Protein AF-A0A6J5H0T2-F1 (afdb_monomer)

Sequence (76 aa):
MTQCYAGRSHDDAVAARAGQRQAAQEQAGGDMAIAGTEADAQHSCGELTALGKAVWRQGSGIDGGGMVLVPVRRQR

Foldseek 3Di:
DPPPDVCPVVVVVCVVCVPPQDPVNAAPVHPQFDPPQQADPVRNGGHGDPVNVVCVVCDCHCVVDPDPPPPPPPDD

Secondary structure (DSSP, 8-state):
-----TTHHHHHHHHHHTTSPPGGGSPTTGGGBPTT----SS-SSPPBPHHHHHHHHH-S-TTTTS----------

Organism: NCBI:txid1723730

pLDDT: mean 74.06, std 11.43, range [46.88, 88.12]

Radius of gyration: 24.28 Å; Cα contacts (8 Å, |Δi|>4): 37; chains: 1; bounding box: 59×30×74 Å

Mean predicted aligned error: 14.17 Å

Structure (mmCIF, N/CA/C/O backbone):
data_AF-A0A6J5H0T2-F1
#
_entry.id   AF-A0A6J5H0T2-F1
#
loop_
_atom_site.group_PDB
_atom_site.id
_atom_site.type_symbol
_atom_site.label_atom_id
_atom_site.label_alt_id
_atom_site.label_comp_id
_atom_site.label_asym_id
_atom_site.label_entity_id
_atom_site.label_seq_id
_atom_site.pdbx_PDB_ins_code
_atom_site.Cartn_x
_atom_site.Cartn_y
_atom_site.Cartn_z
_atom_site.occupancy
_atom_site.B_iso_or_equiv
_atom_site.auth_seq_id
_atom_site.auth_comp_id
_atom_site.auth_asym_id
_atom_site.auth_atom_id
_atom_site.pdbx_PDB_model_num
ATOM 1 N N . MET A 1 1 ? -4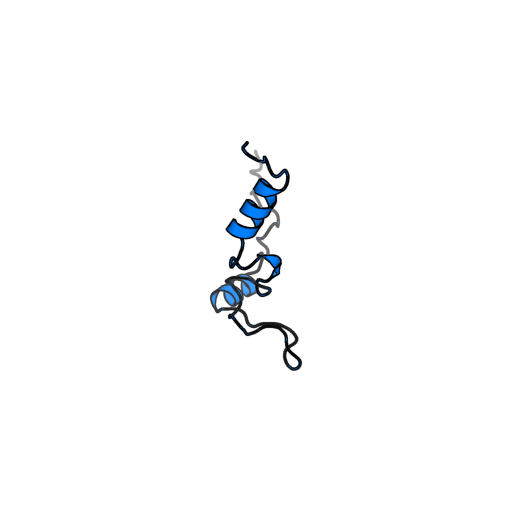2.645 1.137 23.748 1.00 46.88 1 MET A N 1
ATOM 2 C CA . MET A 1 1 ? -42.219 2.489 23.327 1.00 46.88 1 MET A CA 1
ATOM 3 C C . MET A 1 1 ? -40.858 2.363 22.672 1.00 46.88 1 MET A C 1
ATOM 5 O O . MET A 1 1 ? -39.893 2.049 23.357 1.00 46.88 1 MET A O 1
ATOM 9 N N . THR A 1 2 ? -40.793 2.496 21.350 1.00 59.78 2 THR A N 1
ATOM 10 C CA . THR A 1 2 ? -39.537 2.380 20.602 1.00 59.78 2 THR A CA 1
ATOM 11 C C . THR A 1 2 ? -38.737 3.656 20.824 1.00 59.78 2 THR A 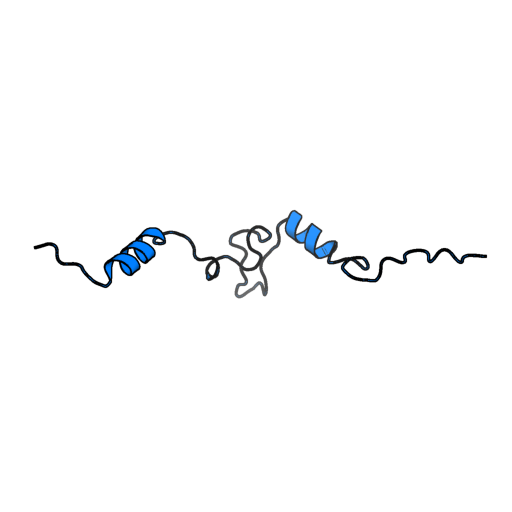C 1
ATOM 13 O O . THR A 1 2 ? -39.078 4.702 20.283 1.00 59.78 2 THR A O 1
ATOM 16 N N . GLN A 1 3 ? -37.718 3.591 21.681 1.00 60.84 3 GLN A N 1
ATOM 17 C CA . GLN A 1 3 ? -36.787 4.696 21.889 1.00 60.84 3 GLN A CA 1
ATOM 18 C C . GLN A 1 3 ? -35.980 4.901 20.601 1.00 60.84 3 GLN A C 1
ATOM 20 O O . GLN A 1 3 ? -35.082 4.117 20.276 1.00 60.84 3 GLN A O 1
ATOM 25 N N . CYS A 1 4 ? -36.345 5.927 19.836 1.00 68.25 4 CYS A N 1
ATOM 26 C CA . CYS A 1 4 ? -35.596 6.382 18.674 1.00 68.25 4 CYS A CA 1
ATOM 27 C C . CYS A 1 4 ? -34.342 7.106 19.171 1.00 68.25 4 CYS A C 1
ATOM 29 O O . CYS A 1 4 ? -34.354 8.305 19.432 1.00 68.25 4 CYS A O 1
ATOM 31 N N . TYR A 1 5 ? -33.269 6.341 19.362 1.00 77.56 5 TYR A N 1
ATOM 32 C CA . TYR A 1 5 ? -31.955 6.874 19.698 1.00 77.56 5 TYR A CA 1
ATOM 33 C C . TYR A 1 5 ? -31.416 7.677 18.506 1.00 77.56 5 TYR A C 1
ATOM 35 O O . TYR A 1 5 ? -31.158 7.113 17.443 1.00 77.56 5 TYR A O 1
ATOM 43 N N . ALA A 1 6 ? -31.265 8.993 18.679 1.00 77.19 6 ALA A N 1
ATOM 44 C CA . ALA A 1 6 ? -30.880 9.919 17.610 1.00 77.19 6 ALA A CA 1
ATOM 45 C C . ALA A 1 6 ? -29.483 9.640 17.016 1.00 77.19 6 ALA A C 1
ATOM 47 O O . ALA A 1 6 ? -29.221 10.028 15.883 1.00 77.19 6 ALA A O 1
ATOM 48 N N . GLY A 1 7 ? -28.608 8.944 17.750 1.00 79.75 7 GLY A N 1
ATOM 49 C CA . GLY A 1 7 ? -27.272 8.556 17.285 1.00 79.75 7 GLY A CA 1
ATOM 50 C C . GLY A 1 7 ? -27.213 7.217 16.546 1.00 79.75 7 GLY A C 1
ATOM 51 O O . GLY A 1 7 ? -26.150 6.859 16.052 1.00 79.75 7 GLY A O 1
ATOM 52 N N . ARG A 1 8 ? -28.329 6.475 16.436 1.00 80.19 8 ARG A N 1
ATOM 53 C CA . ARG A 1 8 ? -28.313 5.085 15.944 1.00 80.19 8 ARG A CA 1
ATOM 54 C C . ARG A 1 8 ? -27.725 4.970 14.541 1.00 80.19 8 ARG A C 1
ATOM 56 O O . ARG A 1 8 ? -26.925 4.087 14.295 1.00 80.19 8 ARG A O 1
ATOM 63 N N . SER A 1 9 ? -28.065 5.895 13.647 1.00 81.00 9 SER A N 1
ATOM 64 C CA . SER A 1 9 ? -27.543 5.896 12.276 1.00 81.00 9 SER A CA 1
ATOM 65 C C . SER A 1 9 ? -26.035 6.148 12.200 1.00 81.00 9 SER A C 1
ATOM 67 O O . SER A 1 9 ? -25.386 5.658 11.279 1.00 81.00 9 SER A O 1
ATOM 69 N N . HIS A 1 10 ? -25.472 6.904 13.147 1.00 81.88 10 HIS A N 1
ATOM 70 C CA . HIS A 1 10 ? -24.034 7.130 13.222 1.00 81.88 10 HIS A CA 1
ATOM 71 C C . HIS A 1 10 ? -23.324 5.907 13.799 1.00 81.88 10 HIS A C 1
ATOM 73 O O . HIS A 1 10 ? -22.360 5.439 13.203 1.00 81.88 10 HIS A O 1
ATOM 79 N N . ASP A 1 11 ? -23.842 5.349 14.892 1.00 83.50 11 ASP A N 1
ATOM 80 C CA . ASP A 1 11 ? -23.301 4.133 15.501 1.00 83.50 11 ASP A CA 1
ATOM 81 C C . ASP A 1 11 ? -23.360 2.946 14.533 1.00 83.50 11 ASP A C 1
ATOM 83 O O . ASP A 1 11 ? -22.374 2.228 14.393 1.00 83.50 11 ASP A O 1
ATOM 87 N N . ASP A 1 12 ? -24.457 2.788 13.788 1.00 83.56 12 ASP A N 1
ATOM 88 C CA . ASP A 1 12 ? -24.594 1.768 12.744 1.00 83.56 12 ASP A CA 1
ATOM 89 C C . ASP A 1 12 ? -23.579 1.991 11.607 1.00 83.56 12 ASP A C 1
ATOM 91 O O . ASP A 1 12 ? -22.996 1.035 11.097 1.00 83.56 12 ASP A O 1
ATOM 95 N N . ALA A 1 13 ? -23.309 3.245 11.221 1.00 82.44 13 ALA A N 1
ATOM 96 C CA . ALA A 1 13 ? -22.306 3.570 10.204 1.00 82.44 13 ALA A CA 1
ATOM 97 C C . ALA A 1 13 ? -20.866 3.333 10.692 1.00 82.44 13 ALA A C 1
ATOM 99 O O . ALA A 1 13 ? -20.012 2.903 9.912 1.00 82.44 13 ALA A O 1
ATOM 100 N N . VAL A 1 14 ? -20.589 3.600 11.969 1.00 83.12 14 VAL A N 1
ATOM 101 C CA . VAL A 1 14 ? -19.307 3.293 12.615 1.00 83.12 14 VAL A CA 1
ATOM 102 C C . VAL A 1 14 ? -19.131 1.781 12.735 1.00 83.12 14 VAL A C 1
ATOM 104 O O . VAL A 1 14 ? -18.078 1.271 12.364 1.00 83.12 14 VAL A O 1
ATOM 107 N N . ALA A 1 15 ? -20.166 1.052 13.160 1.00 83.44 15 ALA A N 1
ATOM 108 C CA . ALA A 1 15 ? -20.170 -0.405 13.250 1.00 83.44 15 ALA A CA 1
ATOM 109 C C . ALA A 1 15 ? -20.001 -1.072 11.877 1.00 83.44 15 ALA A C 1
ATOM 111 O O . ALA A 1 15 ? -19.223 -2.011 11.750 1.00 83.44 15 ALA A O 1
ATOM 112 N N . ALA A 1 16 ? -20.645 -0.550 10.827 1.00 82.69 16 ALA A N 1
ATOM 113 C CA . ALA A 1 16 ? -20.482 -1.046 9.458 1.00 82.69 16 ALA A CA 1
ATOM 114 C C . ALA A 1 16 ? -19.048 -0.882 8.922 1.00 82.69 16 ALA A C 1
ATOM 116 O O . ALA A 1 16 ? -18.618 -1.647 8.063 1.00 82.69 16 ALA A O 1
ATOM 117 N N . ARG A 1 17 ? -18.303 0.110 9.427 1.00 78.25 17 ARG A N 1
ATOM 118 C CA . ARG A 1 17 ? -16.892 0.355 9.081 1.00 78.25 17 ARG A CA 1
ATOM 119 C C . ARG A 1 17 ? -15.920 -0.283 10.071 1.00 78.25 17 ARG A C 1
ATOM 121 O O . ARG A 1 17 ? -14.714 -0.270 9.826 1.00 78.25 17 ARG A O 1
ATOM 128 N N . ALA A 1 18 ? -16.410 -0.816 11.189 1.00 77.38 18 ALA A N 1
ATOM 129 C CA . ALA A 1 18 ? -15.570 -1.409 12.214 1.00 77.38 18 ALA A CA 1
ATOM 130 C C . ALA A 1 18 ? -14.830 -2.621 11.630 1.00 77.38 18 ALA A C 1
ATOM 132 O O . ALA A 1 18 ? -15.437 -3.554 11.110 1.00 77.38 18 ALA A O 1
ATOM 133 N N . GLY A 1 19 ? -13.499 -2.581 11.680 1.00 71.88 19 GLY A N 1
ATOM 134 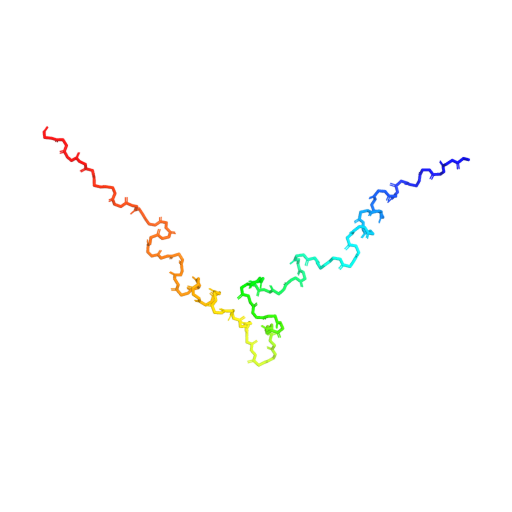C CA . GLY A 1 19 ? -12.636 -3.610 11.096 1.00 71.88 19 GLY A CA 1
ATOM 135 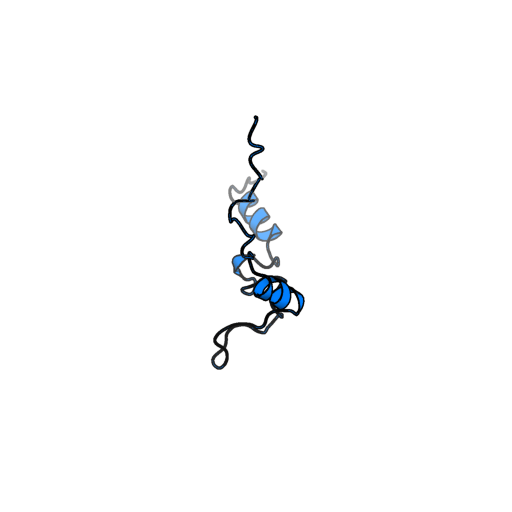C C . GLY A 1 19 ? -12.265 -3.387 9.626 1.00 71.88 19 GLY A C 1
ATOM 136 O O . GLY A 1 19 ? -11.395 -4.095 9.123 1.00 71.88 19 GLY A O 1
ATOM 137 N N . GLN A 1 20 ? -12.842 -2.393 8.941 1.00 79.25 20 GLN A N 1
ATOM 138 C CA . GLN A 1 20 ? -12.336 -1.967 7.637 1.00 79.25 20 GLN A CA 1
ATOM 139 C C . GLN A 1 20 ? -11.142 -1.031 7.825 1.00 79.25 20 GLN A C 1
ATOM 141 O O . GLN A 1 20 ? -11.210 -0.051 8.573 1.00 79.25 20 GLN A O 1
ATOM 146 N N . ARG A 1 21 ? -10.036 -1.328 7.135 1.00 69.81 21 ARG A N 1
ATOM 147 C CA . ARG A 1 21 ? -8.863 -0.451 7.122 1.00 69.81 21 ARG A CA 1
ATOM 148 C C . ARG A 1 21 ? -9.266 0.860 6.456 1.00 69.81 21 ARG A C 1
ATOM 150 O O . ARG A 1 21 ? -9.785 0.864 5.344 1.00 69.81 21 ARG A O 1
ATOM 157 N N . GLN A 1 22 ? -9.098 1.967 7.168 1.00 80.12 22 GLN A N 1
ATOM 158 C CA . GLN A 1 22 ? -9.365 3.279 6.593 1.00 80.12 22 GLN A CA 1
ATOM 159 C C . GLN A 1 22 ? -8.314 3.559 5.520 1.00 80.12 22 GLN A C 1
ATOM 161 O O . GLN A 1 22 ? -7.146 3.266 5.747 1.00 80.12 22 GLN A O 1
ATOM 166 N N . ALA A 1 23 ? -8.697 4.199 4.414 1.00 74.94 23 ALA A N 1
ATOM 167 C CA . ALA A 1 23 ? -7.749 4.591 3.364 1.00 74.94 23 ALA A CA 1
ATOM 168 C C . ALA A 1 23 ? -6.582 5.444 3.907 1.00 74.94 23 ALA A C 1
ATOM 170 O O . ALA A 1 23 ? -5.461 5.363 3.428 1.00 74.94 23 ALA A O 1
ATOM 171 N N . ALA A 1 24 ? -6.820 6.224 4.968 1.00 75.75 24 ALA A N 1
ATOM 172 C CA . ALA A 1 24 ? -5.778 6.998 5.649 1.00 75.75 24 ALA A CA 1
ATOM 173 C C . ALA A 1 24 ? -4.781 6.147 6.465 1.00 75.75 24 ALA A C 1
ATOM 175 O O . ALA A 1 24 ? -3.734 6.650 6.852 1.00 75.75 24 ALA A O 1
ATOM 176 N N . GLN A 1 25 ? -5.119 4.890 6.763 1.00 79.00 25 GLN A N 1
ATOM 177 C CA . GLN A 1 25 ? -4.261 3.912 7.443 1.00 79.00 25 GLN A CA 1
ATOM 178 C C . GLN A 1 25 ? -3.585 2.955 6.448 1.00 79.00 25 GLN A C 1
ATOM 180 O O . GLN A 1 25 ? -2.958 1.981 6.862 1.00 79.00 25 GLN A O 1
ATOM 185 N N . GLU A 1 26 ? -3.768 3.163 5.145 1.00 77.81 26 GLU A N 1
ATOM 186 C CA . GLU A 1 26 ? -3.066 2.396 4.124 1.00 77.81 26 GLU A CA 1
ATOM 187 C C . GLU A 1 26 ? -1.639 2.916 3.957 1.00 77.81 26 GLU A C 1
ATOM 189 O O . GLU A 1 26 ? -1.368 4.113 4.082 1.00 77.81 26 GLU A O 1
ATOM 194 N N . GLN A 1 27 ? -0.728 1.993 3.652 1.00 79.25 27 GLN A N 1
ATOM 195 C CA . GLN A 1 27 ? 0.662 2.314 3.371 1.00 79.25 27 GLN A CA 1
ATOM 196 C C . GLN A 1 27 ? 0.761 3.303 2.203 1.00 79.25 27 GLN A C 1
ATOM 198 O O . GLN A 1 27 ? 0.067 3.184 1.187 1.00 79.25 27 GLN A O 1
ATOM 203 N N . ALA A 1 28 ? 1.682 4.262 2.318 1.00 72.81 28 ALA A N 1
ATOM 204 C CA . ALA A 1 28 ? 1.981 5.190 1.236 1.00 72.81 28 ALA A CA 1
ATOM 205 C C . ALA A 1 28 ? 2.396 4.426 -0.037 1.00 72.81 28 ALA A C 1
ATOM 207 O O . ALA A 1 28 ? 3.307 3.600 -0.014 1.00 72.81 28 ALA A O 1
ATOM 208 N N . GLY A 1 29 ? 1.723 4.713 -1.154 1.00 75.69 29 GLY A N 1
ATOM 209 C CA . GLY A 1 29 ? 1.889 3.993 -2.422 1.00 75.69 29 GLY A CA 1
ATOM 210 C C . GLY A 1 29 ? 0.847 2.896 -2.676 1.00 75.69 29 GLY A C 1
ATOM 211 O O . GLY A 1 29 ? 0.792 2.388 -3.796 1.00 75.69 29 GLY A O 1
ATOM 212 N N . GLY A 1 30 ? -0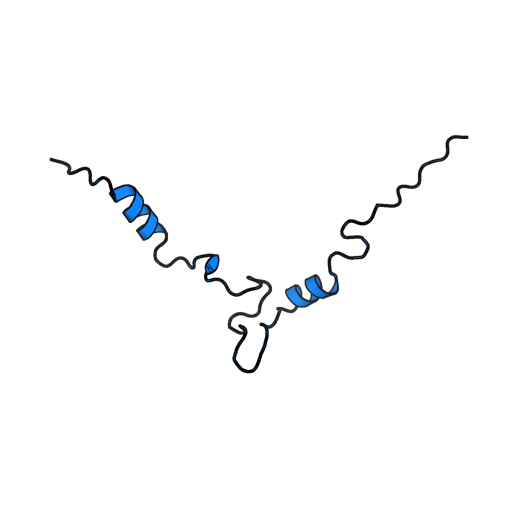.011 2.580 -1.697 1.00 82.50 30 GLY A N 1
ATOM 213 C CA . GLY A 1 30 ? -1.129 1.643 -1.847 1.00 82.50 30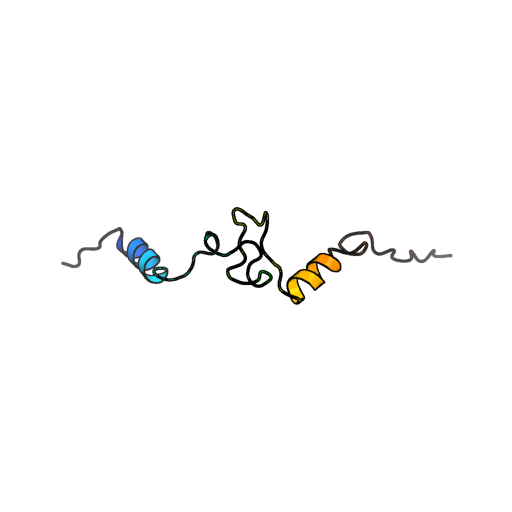 GLY A CA 1
ATOM 214 C C . GLY A 1 30 ? -0.685 0.287 -2.400 1.00 82.50 30 GLY A C 1
ATOM 215 O O . GLY A 1 30 ? 0.383 -0.212 -2.054 1.00 82.50 30 GLY A O 1
ATOM 216 N N . ASP A 1 31 ? -1.459 -0.268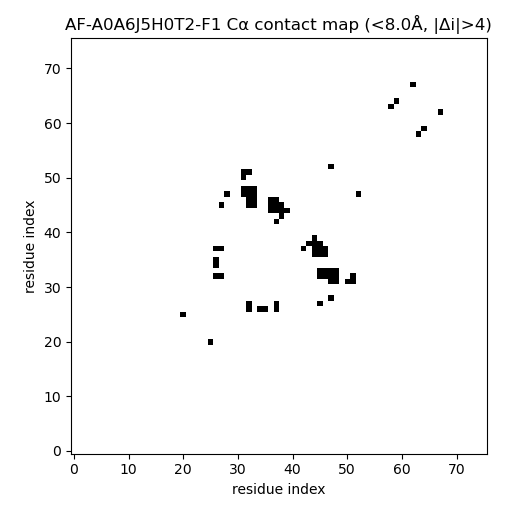 -3.333 1.00 81.12 31 ASP A N 1
ATOM 217 C CA . ASP A 1 31 ? -1.169 -1.558 -3.984 1.00 81.12 31 ASP A CA 1
ATOM 218 C C . ASP A 1 31 ? 0.147 -1.581 -4.785 1.00 81.12 31 ASP A C 1
ATOM 220 O O . ASP A 1 31 ? 0.655 -2.644 -5.150 1.00 81.12 31 ASP A O 1
ATOM 224 N N . MET A 1 32 ? 0.716 -0.412 -5.093 1.00 84.62 32 MET A N 1
ATOM 225 C CA . MET A 1 32 ? 1.998 -0.315 -5.790 1.00 84.62 32 MET A CA 1
ATOM 226 C C . MET A 1 32 ? 3.194 -0.410 -4.841 1.00 84.62 32 MET A C 1
ATOM 228 O O . MET A 1 32 ? 4.317 -0.577 -5.328 1.00 84.62 32 MET A O 1
ATOM 232 N N . ALA A 1 33 ? 2.979 -0.337 -3.526 1.00 85.25 33 ALA A N 1
ATOM 233 C CA . ALA A 1 33 ? 4.005 -0.523 -2.510 1.00 85.25 33 ALA A CA 1
ATOM 234 C C . ALA A 1 33 ? 4.080 -1.987 -2.049 1.00 85.25 33 ALA A C 1
ATOM 236 O O . ALA A 1 33 ? 3.090 -2.718 -2.056 1.00 85.25 33 ALA A O 1
ATOM 237 N N . ILE A 1 34 ? 5.272 -2.437 -1.659 1.00 83.88 34 ILE A N 1
ATOM 238 C CA . ILE A 1 34 ? 5.432 -3.740 -1.012 1.00 83.88 34 ILE A CA 1
ATOM 239 C C . ILE A 1 34 ? 4.905 -3.606 0.420 1.00 83.88 34 ILE A C 1
ATOM 241 O O . ILE A 1 34 ? 5.342 -2.741 1.177 1.00 83.88 34 ILE A O 1
ATOM 245 N N . ALA A 1 35 ? 3.942 -4.448 0.792 1.00 81.88 35 ALA A N 1
ATOM 246 C CA . ALA A 1 35 ? 3.324 -4.384 2.111 1.00 81.88 35 ALA A CA 1
ATOM 247 C C . ALA A 1 35 ? 4.365 -4.591 3.224 1.00 81.88 35 ALA A C 1
ATOM 249 O O . ALA A 1 35 ? 5.123 -5.561 3.201 1.00 81.88 35 ALA A O 1
ATOM 250 N N . GLY A 1 36 ? 4.375 -3.691 4.208 1.00 83.19 36 GLY A N 1
ATOM 251 C CA . GLY A 1 36 ? 5.262 -3.770 5.371 1.00 83.19 36 GLY A CA 1
ATOM 252 C C . GLY A 1 36 ? 6.667 -3.215 5.138 1.00 83.19 36 GLY A C 1
ATOM 253 O O . GLY A 1 36 ? 7.469 -3.208 6.066 1.00 83.19 36 GLY A O 1
ATOM 254 N N . THR A 1 37 ? 6.967 -2.709 3.941 1.00 83.69 37 THR A N 1
ATOM 255 C CA . THR A 1 37 ? 8.180 -1.923 3.695 1.00 83.69 37 THR A CA 1
ATOM 256 C C . THR A 1 37 ? 7.841 -0.445 3.849 1.00 83.69 37 THR A C 1
ATOM 258 O O . THR A 1 37 ? 7.884 0.287 2.874 1.00 83.69 37 THR A O 1
ATOM 261 N N . GLU A 1 38 ? 7.374 0.001 5.009 1.00 80.75 38 GLU A N 1
ATOM 262 C CA . GLU A 1 38 ? 7.172 1.436 5.254 1.00 80.75 38 GLU A CA 1
ATOM 263 C C . GLU A 1 38 ? 8.498 2.129 5.577 1.00 80.75 38 GLU A C 1
ATOM 265 O O . GLU A 1 38 ? 9.521 1.476 5.778 1.00 80.75 38 GLU A O 1
ATOM 270 N N . ALA A 1 39 ? 8.491 3.463 5.597 1.00 79.81 39 ALA A N 1
ATOM 271 C CA . ALA A 1 39 ? 9.655 4.202 6.063 1.00 79.81 39 ALA A CA 1
ATOM 272 C C . ALA A 1 39 ? 9.935 3.852 7.534 1.00 79.81 39 ALA A C 1
ATOM 274 O O . ALA A 1 39 ? 9.031 3.869 8.370 1.00 79.81 39 ALA A O 1
ATOM 275 N N . ASP A 1 40 ? 11.192 3.560 7.846 1.00 83.19 40 ASP A N 1
ATOM 276 C CA . ASP A 1 40 ? 11.657 3.206 9.182 1.00 83.19 40 ASP A CA 1
ATOM 277 C C . ASP A 1 40 ? 12.917 4.017 9.542 1.00 83.19 40 ASP A C 1
ATOM 279 O O . ASP A 1 40 ? 13.306 4.958 8.848 1.00 83.19 40 ASP A O 1
ATOM 283 N N . ALA A 1 41 ? 13.564 3.691 10.663 1.00 85.12 41 ALA A N 1
ATOM 284 C CA . ALA A 1 41 ? 14.754 4.413 11.118 1.00 85.12 41 ALA A CA 1
ATOM 285 C C . ALA A 1 41 ? 15.968 4.286 10.171 1.00 85.12 41 ALA A C 1
ATOM 287 O O . ALA A 1 41 ? 16.902 5.082 10.264 1.00 85.12 41 ALA A O 1
ATOM 288 N N . GLN A 1 42 ? 15.979 3.283 9.293 1.00 88.12 42 GLN A N 1
ATOM 289 C CA . GLN A 1 42 ? 17.050 2.978 8.343 1.00 88.12 42 GLN A CA 1
ATOM 290 C C . GLN A 1 42 ? 16.661 3.321 6.895 1.00 88.12 42 GLN A C 1
ATOM 292 O O . GLN A 1 42 ? 17.536 3.610 6.078 1.00 88.12 42 GLN A O 1
ATOM 297 N N . HIS A 1 43 ? 15.366 3.340 6.583 1.00 78.69 43 HIS A N 1
ATOM 298 C CA . HIS A 1 43 ? 14.815 3.542 5.252 1.00 78.69 43 HIS A CA 1
ATOM 299 C C . HIS A 1 43 ? 13.918 4.779 5.227 1.00 78.69 43 HIS A C 1
ATOM 301 O O . HIS A 1 43 ? 12.854 4.825 5.834 1.00 78.69 43 HIS A O 1
ATOM 307 N N . SER A 1 44 ? 14.317 5.786 4.449 1.00 78.00 44 SER A N 1
ATOM 308 C CA . SER A 1 44 ? 13.547 7.029 4.299 1.00 78.00 44 SER A CA 1
ATOM 309 C C . SER A 1 44 ? 12.230 6.855 3.525 1.00 78.00 44 SER A C 1
ATOM 311 O O . SER A 1 44 ? 11.429 7.791 3.482 1.00 78.00 44 SER A O 1
ATOM 313 N N . CYS A 1 45 ? 12.015 5.721 2.856 1.00 77.50 45 CYS A N 1
ATOM 314 C CA . CYS A 1 45 ? 10.821 5.444 2.068 1.00 77.50 45 CYS A CA 1
ATOM 315 C C . CYS A 1 45 ? 10.587 3.941 1.934 1.00 77.50 45 CYS A C 1
ATOM 317 O O . CYS A 1 45 ? 11.494 3.134 2.135 1.00 77.50 45 CYS A O 1
ATOM 319 N N . GLY A 1 46 ? 9.358 3.597 1.559 1.00 81.69 46 GLY A N 1
ATOM 320 C CA . GLY A 1 46 ? 8.998 2.222 1.293 1.00 81.69 46 GLY A CA 1
ATOM 321 C C . GLY A 1 46 ? 9.411 1.697 -0.072 1.00 81.69 46 GLY A C 1
ATOM 322 O O . GLY A 1 46 ? 9.647 2.462 -1.010 1.00 81.69 46 GLY A O 1
ATOM 323 N N . GLU A 1 47 ? 9.467 0.374 -0.202 1.00 85.50 47 GLU A N 1
ATOM 324 C CA . GLU A 1 47 ? 9.750 -0.268 -1.477 1.00 85.50 47 GLU A CA 1
ATOM 325 C C . GLU A 1 47 ? 8.514 -0.329 -2.380 1.00 85.50 47 GLU A C 1
ATOM 327 O O . GLU A 1 47 ? 7.388 -0.569 -1.949 1.00 85.50 47 GLU A O 1
ATOM 332 N N . LEU A 1 48 ? 8.743 -0.154 -3.682 1.00 84.88 48 LEU A N 1
ATOM 333 C CA . LEU A 1 48 ? 7.724 -0.335 -4.710 1.00 84.88 48 LEU A CA 1
ATOM 334 C C . LEU A 1 48 ? 7.743 -1.765 -5.253 1.00 84.88 48 LEU A C 1
ATOM 336 O O . LEU A 1 48 ? 8.804 -2.366 -5.452 1.00 84.88 48 LEU A O 1
ATOM 340 N N . THR A 1 49 ? 6.565 -2.278 -5.591 1.00 86.69 49 THR A N 1
ATOM 341 C CA . THR A 1 49 ? 6.415 -3.510 -6.374 1.00 86.69 49 THR A CA 1
ATOM 342 C C . THR A 1 49 ? 7.078 -3.361 -7.747 1.00 86.69 49 THR A C 1
ATOM 344 O O . THR A 1 49 ? 7.356 -2.252 -8.208 1.00 86.69 49 THR A O 1
ATOM 347 N N . ALA A 1 50 ? 7.318 -4.467 -8.458 1.00 85.81 50 ALA A N 1
ATOM 348 C CA . ALA A 1 50 ? 7.864 -4.406 -9.820 1.00 85.81 50 ALA A CA 1
ATOM 349 C C . ALA A 1 50 ? 7.005 -3.532 -10.756 1.00 85.81 50 ALA A C 1
ATOM 351 O O . ALA A 1 50 ? 7.545 -2.769 -11.557 1.00 85.81 50 ALA A O 1
ATOM 352 N N . LEU A 1 51 ? 5.678 -3.593 -10.596 1.00 82.94 51 LEU A N 1
ATOM 353 C CA . LEU A 1 51 ? 4.726 -2.758 -11.324 1.00 82.94 51 LEU A CA 1
ATOM 354 C C . LEU A 1 51 ? 4.834 -1.286 -10.907 1.00 82.94 51 LEU A C 1
ATOM 356 O O . LEU A 1 51 ? 4.953 -0.424 -11.773 1.00 82.94 51 LEU A O 1
ATOM 360 N N . GLY A 1 52 ? 4.895 -0.997 -9.603 1.00 82.75 52 GLY A N 1
ATOM 361 C CA . GLY A 1 52 ? 5.120 0.362 -9.100 1.00 82.75 52 GLY A CA 1
ATOM 362 C C . GLY A 1 52 ? 6.430 0.968 -9.615 1.00 82.75 52 GLY A C 1
ATOM 363 O O . GLY A 1 52 ? 6.458 2.112 -10.065 1.00 82.75 52 GLY A O 1
ATOM 364 N N . LYS A 1 53 ? 7.510 0.173 -9.653 1.00 85.94 53 LYS A N 1
ATOM 365 C CA . LYS A 1 53 ? 8.798 0.570 -10.244 1.00 85.94 53 LYS A CA 1
ATOM 366 C C . LYS A 1 53 ? 8.672 0.849 -11.743 1.00 85.94 53 LYS A C 1
ATOM 368 O O . LYS A 1 53 ? 9.291 1.796 -12.219 1.00 85.94 53 LYS A O 1
ATOM 373 N N . ALA A 1 54 ? 7.905 0.054 -12.490 1.00 82.81 54 ALA A N 1
ATOM 374 C CA . ALA A 1 54 ? 7.690 0.268 -13.921 1.00 82.81 54 ALA A CA 1
ATOM 375 C C . ALA A 1 54 ? 6.928 1.574 -14.196 1.00 82.81 54 ALA A C 1
ATOM 377 O O . ALA A 1 54 ? 7.392 2.376 -15.003 1.00 82.81 54 ALA A O 1
ATOM 378 N N . VAL A 1 55 ? 5.835 1.829 -13.469 1.00 81.81 55 VAL A N 1
ATOM 379 C CA . VAL A 1 55 ? 5.050 3.073 -13.568 1.00 81.81 55 VAL A CA 1
ATOM 380 C C . VAL A 1 55 ? 5.903 4.289 -13.207 1.00 81.81 55 VAL A C 1
ATOM 382 O O . VAL A 1 55 ? 5.927 5.266 -13.950 1.00 81.81 55 VAL A O 1
ATOM 385 N N . TRP A 1 56 ? 6.664 4.219 -12.112 1.00 78.69 56 TRP A N 1
ATOM 386 C CA . TRP A 1 56 ? 7.552 5.305 -11.694 1.00 78.69 56 TRP A CA 1
ATOM 387 C C . TRP A 1 56 ? 8.657 5.598 -12.719 1.00 78.69 56 TRP A C 1
ATOM 389 O O . TRP A 1 56 ? 8.964 6.755 -12.987 1.00 78.69 56 TRP A O 1
ATOM 399 N N . ARG A 1 57 ? 9.248 4.551 -13.313 1.00 79.75 57 ARG A N 1
ATOM 400 C CA . ARG A 1 57 ? 10.288 4.678 -14.349 1.00 79.75 57 ARG A CA 1
ATOM 401 C C . ARG A 1 57 ? 9.747 5.211 -15.667 1.00 79.75 57 ARG A C 1
ATOM 403 O O . ARG A 1 57 ? 10.444 5.969 -16.330 1.00 79.75 57 ARG A O 1
ATOM 410 N N . GLN A 1 58 ? 8.549 4.782 -16.057 1.00 79.25 58 GLN A N 1
ATOM 411 C CA . GLN A 1 58 ? 7.867 5.317 -17.230 1.00 79.25 58 GLN A CA 1
ATOM 412 C C . GLN A 1 58 ? 7.531 6.795 -17.012 1.00 79.25 58 GLN A C 1
ATOM 414 O O . GLN A 1 58 ? 7.677 7.600 -17.931 1.00 79.25 58 GLN A O 1
ATOM 419 N N . GLY A 1 59 ? 7.129 7.137 -15.782 1.00 67.50 59 GLY A N 1
ATOM 420 C CA . GLY A 1 59 ? 6.628 8.452 -15.422 1.00 67.50 59 GLY A CA 1
ATOM 421 C C . GLY A 1 59 ? 5.395 8.832 -16.244 1.00 67.50 59 GLY A C 1
ATOM 422 O O . GLY A 1 59 ? 4.939 8.114 -17.137 1.00 67.50 59 GLY A O 1
ATOM 423 N N . SER A 1 60 ? 4.872 10.024 -15.991 1.00 60.88 60 SER A N 1
ATOM 424 C CA . SER A 1 60 ? 4.248 10.779 -17.072 1.00 60.88 60 SER A CA 1
ATOM 425 C C . SER A 1 60 ? 5.393 11.083 -18.033 1.00 60.88 60 SER A C 1
ATOM 427 O O . SER A 1 60 ? 6.243 11.903 -17.695 1.00 60.88 60 SER A O 1
ATOM 429 N N . GLY A 1 61 ? 5.515 10.354 -19.146 1.00 53.50 61 GLY A N 1
ATOM 430 C CA . GLY A 1 61 ? 6.607 10.574 -20.098 1.00 53.50 61 GLY A CA 1
ATOM 431 C C . GLY A 1 61 ? 6.657 12.033 -20.575 1.00 53.50 61 GLY A C 1
ATOM 432 O O . GLY A 1 61 ? 5.824 12.862 -20.212 1.00 53.50 61 GLY A O 1
ATOM 433 N N . ILE A 1 62 ? 7.568 12.359 -21.488 1.00 53.69 62 ILE A N 1
ATOM 434 C CA . ILE A 1 62 ? 7.500 13.629 -22.245 1.00 53.69 62 ILE A CA 1
ATOM 435 C C . ILE A 1 62 ? 6.102 13.798 -22.906 1.00 53.69 62 ILE A C 1
ATOM 437 O O . ILE A 1 62 ? 5.635 14.911 -23.142 1.00 53.69 62 ILE A O 1
ATOM 441 N N . ASP A 1 63 ? 5.388 12.683 -23.078 1.00 56.88 63 ASP A N 1
ATOM 442 C CA . ASP A 1 63 ? 4.038 12.552 -23.629 1.00 56.88 63 ASP A CA 1
ATOM 443 C C . ASP A 1 63 ? 2.923 12.647 -22.563 1.00 56.88 63 ASP A C 1
ATOM 445 O O . ASP A 1 63 ? 1.734 12.629 -22.876 1.00 56.88 63 ASP A O 1
ATOM 449 N N . GLY A 1 64 ? 3.279 12.756 -21.282 1.00 54.81 64 GLY A N 1
ATOM 450 C CA . GLY A 1 64 ? 2.378 12.817 -20.131 1.00 54.81 64 GLY A CA 1
ATOM 451 C C . GLY A 1 64 ? 1.716 14.182 -19.916 1.00 54.81 64 GLY A C 1
ATOM 452 O O . GLY A 1 64 ? 1.515 14.592 -18.774 1.00 54.81 64 GLY A O 1
ATOM 453 N N . GLY A 1 65 ? 1.398 14.886 -21.007 1.00 56.66 65 GLY A N 1
ATOM 454 C CA . GLY A 1 65 ? 0.737 16.198 -21.004 1.00 56.66 65 GLY A CA 1
ATOM 455 C C . GLY A 1 65 ? 1.368 17.261 -21.914 1.00 56.66 65 GLY A C 1
ATOM 456 O O . GLY A 1 65 ? 0.851 18.374 -21.981 1.00 56.66 65 GLY A O 1
ATOM 457 N N . GLY A 1 66 ? 2.463 16.962 -22.620 1.00 47.03 66 GLY A N 1
ATOM 458 C CA . GLY A 1 66 ? 3.054 17.863 -23.616 1.00 47.03 66 GLY A CA 1
ATOM 459 C C . GLY A 1 66 ? 2.317 17.770 -24.952 1.00 47.03 66 GLY A C 1
ATOM 460 O O . GLY A 1 66 ? 2.026 16.665 -25.396 1.00 47.03 66 GLY A O 1
ATOM 461 N N . MET A 1 67 ? 1.990 18.917 -25.569 1.00 49.00 67 MET A N 1
ATOM 462 C CA . MET A 1 67 ? 1.253 19.022 -26.840 1.00 49.00 67 MET A CA 1
ATOM 463 C C . MET A 1 67 ? 1.536 17.854 -27.791 1.00 49.00 67 MET A C 1
ATOM 465 O O . MET A 1 67 ? 2.654 17.703 -28.285 1.00 49.00 67 MET A O 1
ATOM 469 N N . VAL A 1 68 ? 0.492 17.096 -28.134 1.00 54.59 68 VAL A N 1
ATOM 470 C CA . VAL A 1 68 ? 0.515 16.290 -29.354 1.00 54.59 68 VAL A CA 1
ATOM 471 C C . VAL A 1 68 ? 0.816 17.272 -30.484 1.00 54.59 68 VAL A C 1
ATOM 473 O O . VAL A 1 68 ? 0.007 18.163 -30.749 1.00 54.59 68 VAL A O 1
ATOM 476 N N . LEU A 1 69 ? 1.988 17.157 -31.116 1.00 56.50 69 LEU A N 1
ATOM 477 C CA . LEU A 1 69 ? 2.296 17.840 -32.371 1.00 56.50 69 LEU A CA 1
ATOM 478 C C . LEU A 1 69 ? 1.327 17.297 -33.425 1.00 56.50 69 LEU A C 1
ATOM 480 O O . LEU A 1 69 ? 1.650 16.402 -34.201 1.00 56.50 69 LEU A O 1
ATOM 484 N N . VAL A 1 70 ? 0.098 17.811 -33.424 1.00 62.53 70 VAL A N 1
ATOM 485 C CA . VAL A 1 70 ? -0.835 17.621 -34.522 1.00 62.53 70 VAL A CA 1
ATOM 486 C C . VAL A 1 70 ? -0.221 18.334 -35.723 1.00 62.53 70 VAL A C 1
ATOM 488 O O . VAL A 1 70 ? -0.007 19.549 -35.662 1.00 62.53 70 VAL A O 1
ATOM 491 N N . PRO A 1 71 ? 0.103 17.624 -36.818 1.00 57.97 71 PRO A N 1
ATOM 492 C CA . PRO A 1 71 ? 0.574 18.284 -38.019 1.00 57.97 71 PRO A CA 1
ATOM 493 C C . PRO A 1 71 ? -0.571 19.150 -38.545 1.00 57.97 71 PRO A C 1
ATOM 495 O O . PRO A 1 71 ? -1.544 18.647 -39.110 1.00 57.97 71 PRO A O 1
ATOM 498 N N . VAL A 1 72 ? -0.471 20.467 -38.342 1.00 63.84 72 VAL A N 1
ATOM 499 C CA . VAL A 1 72 ? -1.342 21.437 -39.004 1.00 63.84 72 VAL A CA 1
ATOM 500 C C . VAL A 1 72 ? -1.113 21.259 -40.498 1.00 63.84 72 VAL A C 1
ATOM 502 O O . VAL A 1 72 ? -0.063 21.618 -41.035 1.00 63.84 72 VAL A O 1
ATOM 505 N N . ARG A 1 73 ? -2.091 20.656 -41.181 1.00 59.56 73 ARG A N 1
ATOM 506 C CA . ARG A 1 73 ? -2.117 20.619 -42.640 1.00 59.56 73 ARG A CA 1
ATOM 507 C C . ARG A 1 73 ? -2.165 22.066 -43.120 1.00 59.56 73 ARG A C 1
ATOM 509 O O . ARG A 1 73 ? -3.200 22.717 -43.012 1.00 59.56 73 ARG A O 1
ATOM 516 N N . ARG A 1 74 ? -1.047 22.570 -43.647 1.00 58.59 74 ARG A N 1
ATOM 517 C CA . ARG A 1 74 ? -1.044 23.791 -44.455 1.00 58.59 74 ARG A CA 1
ATOM 518 C C . ARG A 1 74 ? -1.941 23.535 -45.663 1.00 58.59 74 ARG A C 1
ATOM 520 O O . ARG A 1 74 ? -1.588 22.739 -46.532 1.00 58.59 74 ARG A O 1
ATOM 527 N N . GLN A 1 75 ? -3.113 24.164 -45.680 1.00 55.75 75 GLN A N 1
ATOM 528 C CA . GLN A 1 75 ? -3.871 24.315 -46.915 1.00 55.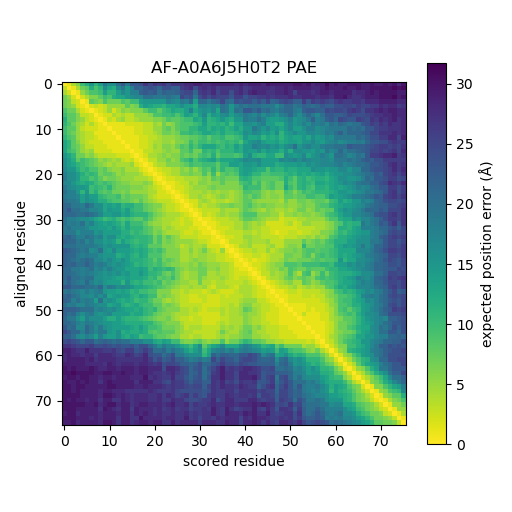75 75 GLN A CA 1
ATOM 529 C C . GLN A 1 75 ? -3.053 25.199 -47.863 1.00 55.75 75 GLN A C 1
ATOM 531 O O . GLN A 1 75 ? -2.425 26.165 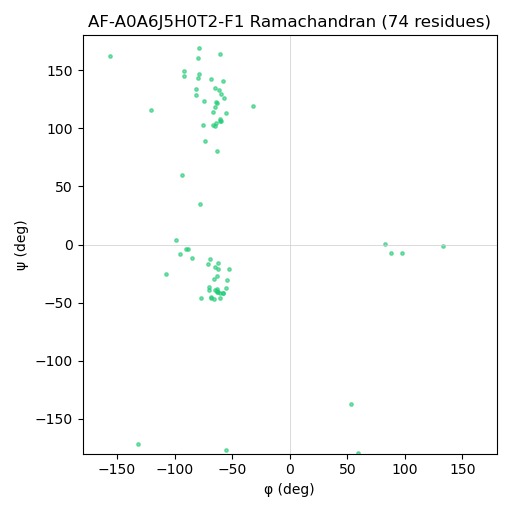-47.425 1.00 55.75 75 GLN A O 1
ATOM 536 N N . ARG A 1 76 ? -2.984 24.750 -49.117 1.00 59.50 76 ARG A N 1
ATOM 537 C CA . ARG A 1 76 ? -2.331 25.430 -50.236 1.00 59.50 76 ARG A CA 1
ATOM 538 C C . ARG A 1 76 ? -3.041 26.726 -50.590 1.00 59.50 76 ARG A C 1
ATOM 540 O O . ARG A 1 76 ? -4.282 26.745 -50.455 1.00 59.50 76 ARG A O 1
#

Solvent-accessible surface area (backbone atoms only — not comparable to full-atom values): 5021 Å² total; per-residue (Å²): 133,85,80,81,61,89,58,48,71,56,53,50,53,50,57,73,44,59,91,57,83,50,79,89,75,50,62,83,65,51,92,32,25,41,88,90,38,61,59,52,100,88,34,95,56,51,47,59,30,76,65,34,47,49,53,62,72,54,48,73,43,84,73,59,77,49,79,78,83,68,80,76,77,79,78,131